Protein AF-E2ZN15-F1 (afdb_monomer_lite)

Radius of gyration: 16.69 Å; chains: 1; bounding box: 42×35×43 Å

Sequence (158 aa):
MMLSPAHIATVAHGLSYLLNQSEMCQLSAADELRDALGACRYPHDFLYDDRRIYPVLYRHNEAAYEGRYKVEPDETDEVPAMPDNVPHLLHRLDYNKHYFLDADFFKFLKLLDCYIYQCEEQATADTNLQKALVKTSNHLYAFAAQQNAAYNAAPWCI

pLDDT: mean 91.87, std 6.7, range [66.5, 98.38]

Secondary structure (DSSP, 8-state):
-PPPHHHHHHHHHHHHHHHTT-SSTT----HHHHHHTGGGB-TTSSPBPHHHHHHHHHHHHHHHHHHHHTPPP-TTPPPPPPPS-------PPPEESEE---HHHHHHHHHHHHHHHHT-STTTTTSHHHHHHHHHHHHHHHHHHHH-HHHHHSPP--

Foldseek 3Di:
DFDDLLLLLLLLLVLLCQDQPPPDPQGHADVLQCVLQVVQADPPDSGGDSQSSSQVLNVLLVQLVCQVVVPDDDPPDDDPGRDPDHDNLDHDFDDDPAGDCDPSLVVNLVSLVVSLVSNCHPRRVPDSNSVSSVVSSVSSVVSVLVRDPVSVPDDDPD

Organism: NCBI:txid748224

Structure (mmCIF, N/CA/C/O backbone):
data_AF-E2ZN15-F1
#
_entry.id   AF-E2ZN15-F1
#
loop_
_atom_site.group_PDB
_atom_site.id
_atom_site.type_symbol
_atom_site.label_atom_id
_atom_site.label_alt_id
_atom_site.label_comp_id
_atom_site.label_asym_id
_atom_site.label_entity_id
_atom_site.label_seq_id
_atom_site.pdbx_PDB_ins_code
_atom_site.Cartn_x
_atom_site.Cartn_y
_atom_site.Cartn_z
_atom_site.occupancy
_atom_site.B_iso_or_equiv
_atom_site.auth_seq_id
_atom_site.auth_comp_id
_atom_site.auth_asym_id
_atom_site.auth_atom_id
_atom_site.pdbx_PDB_model_num
ATOM 1 N N . MET A 1 1 ? -17.061 6.942 0.972 1.00 75.88 1 MET A N 1
ATOM 2 C CA . MET A 1 1 ? -17.610 5.580 1.139 1.00 75.88 1 MET A CA 1
ATOM 3 C C . MET A 1 1 ? -16.484 4.726 1.681 1.00 75.88 1 MET A C 1
ATOM 5 O O . MET A 1 1 ? -15.368 4.901 1.210 1.00 75.88 1 MET A O 1
ATOM 9 N N . MET A 1 2 ? -16.750 3.873 2.664 1.00 88.75 2 MET A N 1
ATOM 10 C CA . MET A 1 2 ? -15.741 2.953 3.189 1.00 88.75 2 MET A CA 1
ATOM 11 C C . MET A 1 2 ? -15.323 1.948 2.108 1.00 88.75 2 MET A C 1
ATOM 13 O O . MET A 1 2 ? -16.155 1.519 1.301 1.00 88.75 2 MET A O 1
ATOM 17 N N . LEU A 1 3 ? -14.038 1.598 2.050 1.00 93.56 3 LEU A N 1
ATOM 18 C CA . LEU A 1 3 ? -13.582 0.531 1.164 1.00 93.56 3 LEU A CA 1
ATOM 19 C C . LEU A 1 3 ? -14.128 -0.812 1.645 1.00 93.56 3 LEU A C 1
ATOM 21 O O . LEU A 1 3 ? -14.271 -1.05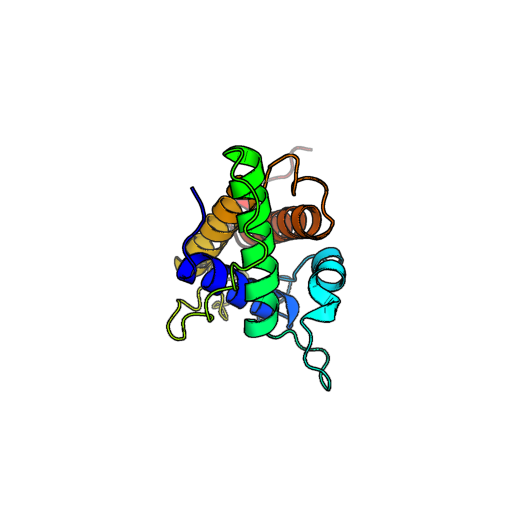4 2.839 1.00 93.56 3 LEU A O 1
ATOM 25 N N . SER A 1 4 ? -14.432 -1.702 0.701 1.00 95.88 4 SER A N 1
ATOM 26 C CA . SER A 1 4 ? -14.916 -3.033 1.057 1.00 95.88 4 SER A CA 1
ATOM 27 C C . SER A 1 4 ? -13.836 -3.818 1.821 1.00 95.88 4 SER A C 1
ATOM 29 O O . SER A 1 4 ? -12.645 -3.668 1.516 1.00 95.88 4 SER A O 1
ATOM 31 N N . PRO A 1 5 ? -14.223 -4.726 2.736 1.00 96.50 5 PRO A N 1
ATOM 32 C CA . PRO A 1 5 ? -13.284 -5.618 3.418 1.00 96.50 5 PRO A CA 1
ATOM 33 C C . PRO A 1 5 ? -12.342 -6.355 2.457 1.00 96.50 5 PRO A C 1
ATOM 35 O O . PRO A 1 5 ? -11.147 -6.463 2.710 1.00 96.50 5 PRO A O 1
ATOM 38 N N . ALA A 1 6 ? -12.851 -6.788 1.298 1.00 97.06 6 ALA A N 1
ATOM 39 C CA . ALA A 1 6 ? -12.052 -7.464 0.276 1.00 97.06 6 ALA A CA 1
ATOM 40 C C . ALA A 1 6 ? -10.966 -6.559 -0.334 1.00 97.06 6 ALA A C 1
ATOM 42 O O . ALA A 1 6 ? -9.840 -7.005 -0.558 1.00 97.06 6 ALA A O 1
ATOM 43 N N . HIS A 1 7 ? -11.271 -5.282 -0.582 1.00 97.69 7 HIS A N 1
ATOM 44 C CA . HIS A 1 7 ? -10.282 -4.318 -1.063 1.00 97.69 7 HIS A CA 1
ATOM 45 C C . HIS A 1 7 ? -9.206 -4.042 -0.010 1.00 97.69 7 HIS A C 1
ATOM 47 O O . HIS A 1 7 ? -8.023 -4.059 -0.338 1.00 97.69 7 HIS A O 1
ATOM 53 N N . ILE A 1 8 ? -9.595 -3.848 1.251 1.00 98.12 8 ILE A N 1
ATOM 54 C CA . ILE A 1 8 ? -8.652 -3.604 2.353 1.00 98.12 8 ILE A CA 1
ATOM 55 C C . ILE A 1 8 ? -7.750 -4.827 2.570 1.00 98.12 8 ILE A C 1
ATOM 57 O O . ILE A 1 8 ? -6.538 -4.683 2.704 1.00 98.12 8 ILE A O 1
ATOM 61 N N . ALA A 1 9 ? -8.311 -6.036 2.513 1.00 98.19 9 ALA A N 1
ATOM 62 C CA . ALA A 1 9 ? -7.554 -7.284 2.582 1.00 98.19 9 ALA A CA 1
ATOM 63 C C . ALA A 1 9 ? -6.568 -7.437 1.412 1.00 98.19 9 ALA A C 1
ATOM 65 O O . ALA A 1 9 ? -5.414 -7.805 1.617 1.00 98.19 9 ALA A O 1
ATOM 66 N N . THR A 1 10 ? -6.976 -7.068 0.195 1.00 98.25 10 THR A N 1
ATOM 67 C CA . THR A 1 10 ?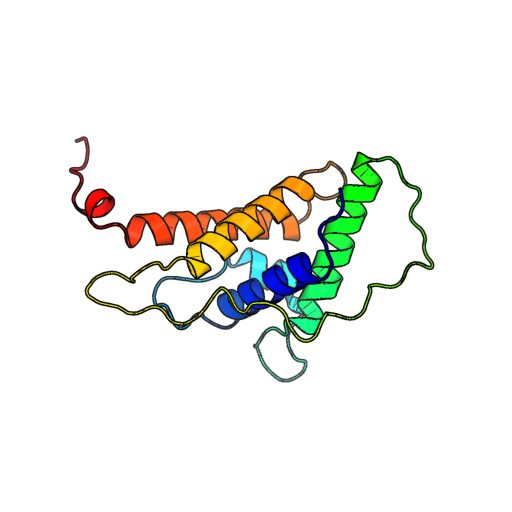 -6.086 -7.055 -0.980 1.00 98.25 10 THR A CA 1
ATOM 68 C C . THR A 1 10 ? -4.917 -6.076 -0.793 1.00 98.25 10 THR A C 1
ATOM 70 O O . THR A 1 10 ? -3.778 -6.402 -1.135 1.00 98.25 10 THR A O 1
ATOM 73 N N . VAL A 1 11 ? -5.164 -4.893 -0.211 1.00 98.19 11 VAL A N 1
ATOM 74 C CA . VAL A 1 11 ? -4.092 -3.951 0.160 1.00 98.19 11 VAL A CA 1
ATOM 75 C C . VAL A 1 11 ? -3.172 -4.580 1.208 1.00 98.19 11 VAL A C 1
ATOM 77 O O . VAL A 1 11 ? -1.958 -4.574 1.019 1.00 98.19 11 VAL A O 1
ATOM 80 N N . ALA A 1 12 ? -3.729 -5.177 2.266 1.00 97.94 12 ALA A N 1
ATOM 81 C CA . ALA A 1 12 ? -2.963 -5.814 3.338 1.00 97.94 12 ALA A CA 1
ATOM 82 C C . ALA A 1 12 ? -2.005 -6.898 2.816 1.00 97.94 12 ALA A C 1
ATOM 84 O O . ALA A 1 12 ? -0.826 -6.889 3.175 1.00 97.94 12 ALA A O 1
ATOM 85 N N . HIS A 1 13 ? -2.469 -7.770 1.913 1.00 96.44 13 HIS A N 1
ATOM 86 C CA . HIS A 1 13 ? -1.621 -8.775 1.265 1.00 96.44 13 HIS A CA 1
ATOM 87 C C . HIS A 1 13 ? -0.467 -8.152 0.481 1.00 96.44 13 HIS A C 1
ATOM 89 O O . HIS A 1 13 ? 0.682 -8.559 0.650 1.00 96.44 13 HIS A O 1
ATOM 95 N N . GLY A 1 14 ? -0.736 -7.154 -0.365 1.00 95.94 14 GLY A N 1
ATOM 96 C CA . GLY A 1 14 ? 0.334 -6.537 -1.147 1.00 95.94 14 GLY A CA 1
ATOM 97 C C . GLY A 1 14 ? 1.335 -5.766 -0.282 1.00 95.94 14 GLY A C 1
ATOM 98 O O . GLY A 1 14 ? 2.534 -5.822 -0.547 1.00 95.94 14 GLY A O 1
ATOM 99 N N . LEU A 1 15 ? 0.893 -5.117 0.802 1.00 96.50 15 LEU A N 1
ATOM 100 C CA . LEU A 1 15 ? 1.812 -4.505 1.768 1.00 96.50 15 LEU A CA 1
ATOM 101 C C . LEU A 1 15 ? 2.665 -5.557 2.486 1.00 96.50 15 LEU A C 1
ATOM 103 O O . LEU A 1 15 ? 3.871 -5.357 2.612 1.00 96.50 15 LEU A O 1
ATOM 107 N N . SER A 1 16 ? 2.071 -6.680 2.904 1.00 95.06 16 SER A N 1
ATOM 108 C CA . SER A 1 16 ? 2.806 -7.815 3.479 1.00 95.06 16 SER A CA 1
ATOM 109 C C . SER A 1 16 ? 3.885 -8.319 2.517 1.00 95.06 16 SER A C 1
ATOM 111 O O . SER A 1 16 ? 5.049 -8.434 2.899 1.00 95.06 16 SER A O 1
ATOM 113 N N . TYR A 1 17 ? 3.541 -8.504 1.239 1.00 93.94 17 TYR A N 1
ATOM 114 C CA . TYR A 1 17 ? 4.486 -8.909 0.196 1.00 93.94 17 TYR A CA 1
ATOM 115 C C . TYR A 1 17 ? 5.655 -7.917 0.031 1.00 93.94 17 TYR A C 1
ATOM 117 O O . TYR A 1 17 ? 6.810 -8.326 -0.070 1.00 93.94 17 TYR A O 1
ATOM 125 N N . LEU A 1 18 ? 5.392 -6.605 0.054 1.00 93.88 18 LEU A N 1
ATOM 126 C CA . LEU A 1 18 ? 6.440 -5.577 -0.037 1.00 93.88 18 LEU A CA 1
ATOM 127 C C . LEU A 1 18 ? 7.330 -5.509 1.214 1.00 93.88 18 LEU A C 1
ATOM 129 O O . LEU A 1 18 ? 8.534 -5.253 1.109 1.00 93.88 18 LEU A O 1
ATOM 133 N N . LEU A 1 19 ? 6.740 -5.694 2.397 1.00 92.88 19 LEU A N 1
ATOM 134 C CA . LEU A 1 19 ? 7.435 -5.644 3.684 1.00 92.88 19 LEU A CA 1
ATOM 135 C C . LEU A 1 19 ? 8.320 -6.874 3.908 1.00 92.88 19 LEU A C 1
ATOM 137 O O . LEU A 1 19 ? 9.434 -6.731 4.417 1.00 92.88 19 LEU A O 1
ATOM 141 N N . ASN A 1 20 ? 7.868 -8.042 3.452 1.00 91.12 20 ASN A N 1
ATOM 142 C CA . ASN A 1 20 ? 8.556 -9.332 3.558 1.00 91.12 20 ASN A CA 1
ATOM 143 C C . ASN A 1 20 ? 9.638 -9.552 2.498 1.00 91.12 20 ASN A C 1
ATOM 145 O O . ASN A 1 20 ? 10.011 -10.688 2.234 1.00 91.12 20 ASN A O 1
ATOM 149 N N . GLN A 1 21 ? 10.174 -8.456 1.953 1.00 73.38 21 GLN A N 1
ATOM 150 C CA . GLN A 1 21 ? 11.142 -8.430 0.858 1.00 73.38 21 GLN A CA 1
ATOM 151 C C . GLN A 1 21 ? 10.558 -9.046 -0.412 1.00 73.38 21 GLN A C 1
ATOM 153 O O . GLN A 1 21 ? 10.659 -10.246 -0.652 1.00 73.38 21 GLN A O 1
ATOM 158 N N . SER A 1 22 ? 9.964 -8.189 -1.246 1.00 66.81 22 SER A N 1
ATOM 159 C CA . SER A 1 22 ? 9.448 -8.619 -2.541 1.00 66.81 22 SER A CA 1
ATOM 160 C C . SER A 1 22 ? 10.528 -9.368 -3.332 1.00 66.81 22 SER A C 1
ATOM 162 O O . SER A 1 22 ? 11.699 -8.987 -3.313 1.00 66.81 22 SER A O 1
ATOM 164 N N . GLU A 1 23 ? 10.143 -10.402 -4.082 1.00 72.50 23 GLU A N 1
ATOM 165 C CA . GLU A 1 23 ? 11.081 -11.144 -4.943 1.00 72.50 23 GLU A CA 1
ATOM 166 C C . GLU A 1 23 ? 11.596 -10.299 -6.132 1.00 72.50 23 GLU A C 1
ATOM 168 O O . GLU A 1 23 ? 12.366 -10.770 -6.972 1.00 72.50 23 GLU A O 1
ATOM 173 N N . MET A 1 24 ? 11.167 -9.036 -6.215 1.00 75.69 24 MET A N 1
ATOM 174 C CA . MET A 1 24 ? 11.644 -8.042 -7.162 1.00 75.69 24 MET A CA 1
ATOM 175 C C . MET A 1 24 ? 12.773 -7.227 -6.525 1.00 75.69 24 MET A C 1
ATOM 177 O O . MET A 1 24 ? 12.551 -6.354 -5.682 1.00 75.69 24 MET A O 1
ATOM 181 N N . CYS A 1 25 ? 14.006 -7.479 -6.967 1.00 70.25 25 CYS A N 1
ATOM 182 C CA . CYS A 1 25 ? 15.157 -6.644 -6.650 1.00 70.25 25 CYS A CA 1
ATOM 183 C C . CYS A 1 25 ? 14.814 -5.173 -6.925 1.00 70.25 25 CYS A C 1
ATOM 185 O O . CYS A 1 25 ? 14.236 -4.859 -7.961 1.00 70.25 25 CYS A O 1
ATOM 187 N N . GLN A 1 26 ? 15.219 -4.273 -6.023 1.00 75.00 26 GLN A N 1
ATOM 188 C CA . GLN A 1 26 ? 14.955 -2.822 -6.083 1.00 75.00 26 GLN A CA 1
ATOM 189 C C . GLN A 1 26 ? 13.531 -2.387 -5.706 1.00 75.00 26 GLN A C 1
ATOM 191 O O . GLN A 1 26 ? 13.320 -1.187 -5.539 1.00 75.00 26 GLN A O 1
ATOM 196 N N . LEU A 1 27 ? 12.581 -3.309 -5.508 1.00 83.75 27 LEU A N 1
ATOM 197 C CA . LEU A 1 27 ? 11.269 -2.964 -4.970 1.00 83.75 27 LEU A CA 1
ATOM 198 C C . LEU A 1 27 ? 11.178 -3.315 -3.484 1.00 83.75 27 LEU A C 1
ATOM 200 O O . LEU A 1 27 ? 11.167 -4.481 -3.084 1.00 83.75 27 LEU A O 1
ATOM 204 N N . SER A 1 28 ? 11.070 -2.281 -2.657 1.00 77.00 28 SER A N 1
ATOM 205 C CA . SER A 1 28 ? 10.852 -2.416 -1.223 1.00 77.00 28 SER A CA 1
ATOM 206 C C . SER A 1 28 ? 9.840 -1.391 -0.723 1.00 77.00 28 SER A C 1
ATOM 208 O O . SER A 1 28 ? 9.743 -0.269 -1.229 1.00 77.00 28 SER A O 1
ATOM 210 N N . ALA A 1 29 ? 9.091 -1.778 0.310 1.00 84.38 29 ALA A N 1
ATOM 211 C CA . ALA A 1 29 ? 8.322 -0.821 1.093 1.00 84.38 29 ALA A CA 1
ATOM 212 C C . ALA A 1 29 ? 9.237 0.253 1.705 1.00 84.38 29 ALA A C 1
ATOM 214 O O . ALA A 1 29 ? 10.409 -0.013 2.008 1.00 84.38 29 ALA A O 1
ATOM 215 N N . ALA A 1 30 ? 8.677 1.444 1.930 1.00 89.31 30 ALA A N 1
ATOM 216 C CA . ALA A 1 30 ? 9.349 2.494 2.685 1.00 89.31 30 ALA A CA 1
ATOM 217 C C . ALA A 1 30 ? 9.661 2.023 4.117 1.00 89.31 30 ALA A C 1
ATOM 219 O O . ALA A 1 30 ? 8.880 1.276 4.709 1.00 89.31 30 ALA A O 1
ATOM 220 N N . ASP A 1 31 ? 10.785 2.463 4.685 1.00 90.06 31 ASP A N 1
ATOM 221 C CA . ASP A 1 31 ? 11.186 2.080 6.046 1.00 90.06 31 ASP A CA 1
ATOM 222 C C . ASP A 1 31 ? 10.155 2.514 7.089 1.00 90.06 31 ASP A C 1
ATOM 224 O O . ASP A 1 31 ? 9.827 1.754 7.993 1.00 90.06 31 ASP A O 1
ATOM 228 N N . GLU A 1 32 ? 9.525 3.667 6.886 1.00 95.06 32 GLU A N 1
ATOM 229 C CA . GLU A 1 32 ? 8.449 4.163 7.740 1.00 95.06 32 GLU A CA 1
ATOM 230 C C . GLU A 1 32 ? 7.243 3.218 7.785 1.00 95.06 32 GLU A C 1
ATOM 232 O O . GLU A 1 32 ? 6.523 3.186 8.783 1.00 95.06 32 GLU A O 1
ATOM 237 N N . LEU A 1 33 ? 7.019 2.414 6.736 1.00 95.19 33 LEU A N 1
ATOM 238 C CA . LEU A 1 33 ? 5.956 1.410 6.747 1.00 95.19 33 LEU A CA 1
ATOM 239 C C . LEU A 1 33 ? 6.308 0.243 7.674 1.00 95.19 33 LEU A C 1
ATOM 241 O O . LEU A 1 33 ? 5.419 -0.307 8.324 1.00 95.19 33 LEU A O 1
ATOM 245 N N . ARG A 1 34 ? 7.598 -0.104 7.783 1.00 92.38 34 ARG A N 1
ATOM 246 C CA . ARG A 1 34 ? 8.079 -1.133 8.717 1.00 92.38 34 ARG A CA 1
ATOM 247 C C . ARG A 1 34 ? 7.861 -0.716 10.166 1.00 92.38 34 ARG A C 1
ATOM 249 O O . ARG A 1 34 ? 7.529 -1.562 10.994 1.00 92.38 34 ARG A O 1
ATOM 256 N N . ASP A 1 35 ? 8.030 0.568 10.455 1.00 92.56 35 ASP A N 1
ATOM 257 C CA . ASP A 1 35 ? 7.791 1.116 11.787 1.00 92.56 35 ASP A CA 1
ATOM 258 C C . ASP A 1 35 ? 6.290 1.214 12.077 1.00 92.56 35 ASP A C 1
ATOM 260 O O . ASP A 1 35 ? 5.823 0.718 13.103 1.00 92.56 35 ASP A O 1
ATOM 264 N N . ALA A 1 36 ? 5.513 1.772 11.142 1.00 96.19 36 ALA A N 1
ATOM 265 C CA . ALA A 1 36 ? 4.069 1.951 11.299 1.00 96.19 36 ALA A CA 1
ATOM 266 C C . ALA A 1 36 ? 3.310 0.625 11.476 1.00 96.19 36 ALA A C 1
ATOM 268 O O . ALA A 1 36 ? 2.333 0.571 12.221 1.00 96.19 36 ALA A O 1
ATOM 269 N N . LEU A 1 37 ? 3.763 -0.448 10.821 1.00 96.44 37 LEU A N 1
ATOM 270 C CA . LEU A 1 37 ? 3.161 -1.781 10.912 1.00 96.44 37 LEU A CA 1
ATOM 271 C C . LEU A 1 37 ? 3.991 -2.754 11.760 1.00 96.44 37 LEU A C 1
ATOM 273 O O . LEU A 1 37 ? 3.759 -3.960 11.701 1.00 96.44 37 LEU A O 1
ATOM 277 N N . GLY A 1 38 ? 4.934 -2.273 12.576 1.00 93.88 38 GLY A N 1
ATOM 278 C CA . GLY A 1 38 ? 5.863 -3.128 13.328 1.00 93.88 38 GLY A CA 1
ATOM 279 C C . GLY A 1 38 ? 5.181 -4.151 14.246 1.00 93.88 38 GLY A C 1
ATOM 280 O O . GLY A 1 38 ? 5.666 -5.272 14.390 1.00 93.88 38 GLY A O 1
ATOM 281 N N . ALA A 1 39 ? 4.013 -3.811 14.803 1.00 94.12 39 ALA A N 1
ATOM 282 C CA . ALA A 1 39 ? 3.206 -4.718 15.626 1.00 94.12 39 ALA A CA 1
ATOM 283 C C . ALA A 1 39 ? 2.528 -5.851 14.825 1.00 94.12 39 ALA A C 1
ATOM 285 O O . ALA A 1 39 ? 2.073 -6.835 15.408 1.00 94.12 39 ALA A O 1
ATOM 286 N N . CYS A 1 40 ? 2.479 -5.741 13.495 1.00 96.19 40 CYS A N 1
ATOM 287 C CA . CYS A 1 40 ? 1.871 -6.732 12.606 1.00 96.19 40 CYS A CA 1
ATOM 288 C C . CYS A 1 40 ? 2.822 -7.881 12.241 1.00 96.19 40 CYS A C 1
ATOM 290 O O . CYS A 1 40 ? 2.467 -8.739 11.434 1.00 96.19 40 CYS A O 1
ATOM 292 N N . ARG A 1 41 ? 4.031 -7.915 12.812 1.00 93.81 41 ARG A N 1
ATOM 293 C CA . ARG A 1 41 ? 4.968 -9.026 12.621 1.00 93.81 41 ARG A CA 1
ATOM 294 C C . ARG A 1 41 ? 4.484 -10.295 13.316 1.00 93.81 41 ARG A C 1
ATOM 296 O O . ARG A 1 41 ? 3.749 -10.240 14.311 1.00 93.81 41 ARG A O 1
ATOM 303 N N . TYR A 1 42 ? 4.922 -11.444 12.814 1.00 87.19 42 TYR A N 1
ATOM 304 C CA . TYR A 1 42 ? 4.783 -12.702 13.533 1.00 87.19 42 TYR A CA 1
ATOM 305 C C . TYR A 1 42 ? 5.560 -12.634 14.862 1.00 87.19 42 TYR A C 1
ATOM 307 O O . TYR A 1 42 ? 6.638 -12.050 14.915 1.00 87.19 42 TYR A O 1
ATOM 315 N N . PRO A 1 43 ? 5.069 -13.240 15.960 1.00 80.75 43 PRO A N 1
ATOM 316 C CA . PRO A 1 43 ? 5.738 -13.159 17.266 1.00 80.75 43 PRO A CA 1
ATOM 317 C C . PRO A 1 43 ? 7.156 -13.751 17.303 1.00 80.75 43 PRO A C 1
ATOM 319 O O . PRO A 1 43 ? 7.929 -13.442 18.207 1.00 80.75 43 PRO A O 1
ATOM 322 N N . HIS A 1 44 ? 7.478 -14.635 16.354 1.00 78.75 44 HIS A N 1
ATOM 323 C CA . HIS A 1 44 ? 8.716 -15.419 16.333 1.00 78.75 44 HIS A CA 1
ATOM 324 C C . HIS A 1 44 ? 9.489 -15.317 15.010 1.00 78.75 44 HIS A C 1
ATOM 326 O O . HIS A 1 44 ? 10.479 -16.021 14.841 1.00 78.75 44 HIS A O 1
ATOM 332 N N . ASP A 1 45 ? 9.059 -14.449 14.091 1.00 77.69 45 ASP A N 1
ATOM 333 C CA . ASP A 1 45 ? 9.737 -14.198 12.819 1.00 77.69 45 ASP A CA 1
ATOM 334 C C . ASP A 1 45 ? 9.740 -12.686 12.529 1.00 77.69 45 ASP A C 1
ATOM 336 O O . ASP A 1 45 ? 8.899 -11.941 13.025 1.00 77.69 45 ASP A O 1
ATOM 340 N N . PHE A 1 46 ? 10.690 -12.211 11.730 1.00 81.50 46 PHE A N 1
ATOM 341 C CA . PHE A 1 46 ? 10.765 -10.816 11.291 1.00 81.50 46 PHE A CA 1
ATOM 342 C C . PHE A 1 46 ? 9.787 -10.499 10.144 1.00 81.50 46 PHE A C 1
ATOM 344 O O . PHE A 1 46 ? 9.751 -9.359 9.677 1.00 81.50 46 PHE A O 1
ATOM 351 N N . LEU A 1 47 ? 8.997 -11.488 9.711 1.00 91.38 47 LEU A N 1
ATOM 352 C CA . LEU A 1 47 ? 7.975 -11.363 8.676 1.00 91.38 47 LEU A CA 1
ATOM 353 C C . LEU A 1 47 ? 6.680 -10.728 9.203 1.00 91.38 47 LEU A C 1
ATOM 355 O O . LEU A 1 47 ? 6.293 -10.902 10.359 1.00 91.38 47 LEU A O 1
ATOM 359 N N . TYR A 1 48 ? 5.990 -10.018 8.322 1.00 94.31 48 TYR A N 1
ATOM 360 C CA . TYR A 1 48 ? 4.693 -9.388 8.517 1.00 94.31 48 TYR A CA 1
ATOM 361 C C . TYR A 1 48 ? 3.561 -10.334 8.119 1.00 94.31 48 TYR A C 1
ATOM 363 O O . TYR A 1 48 ? 3.656 -11.049 7.121 1.00 94.31 48 TYR A O 1
ATOM 371 N N . ASP A 1 49 ? 2.489 -10.312 8.905 1.00 94.81 49 ASP A N 1
ATOM 372 C CA . ASP A 1 49 ? 1.275 -11.098 8.697 1.00 94.81 49 ASP A CA 1
ATOM 373 C C . ASP A 1 49 ? 0.174 -10.189 8.133 1.00 94.81 49 ASP A C 1
ATOM 375 O O . ASP A 1 49 ? -0.230 -9.209 8.768 1.00 94.81 49 ASP A O 1
ATOM 379 N N . ASP A 1 50 ? -0.322 -10.501 6.937 1.00 95.31 50 ASP A N 1
ATOM 380 C CA . ASP A 1 50 ? -1.401 -9.742 6.298 1.00 95.31 50 ASP A CA 1
ATOM 381 C C . ASP A 1 50 ? -2.689 -9.755 7.128 1.00 95.31 50 ASP A C 1
ATOM 383 O O . ASP A 1 50 ? -3.362 -8.726 7.210 1.00 95.31 50 ASP A O 1
ATOM 387 N N . ARG A 1 51 ? -2.972 -10.846 7.849 1.00 95.44 51 ARG A N 1
ATOM 388 C CA . ARG A 1 51 ? -4.109 -10.946 8.774 1.00 95.44 51 ARG A CA 1
ATOM 389 C C . ARG A 1 51 ? -3.995 -10.003 9.966 1.00 95.44 51 ARG A C 1
ATOM 391 O O . ARG A 1 51 ? -5.010 -9.668 10.571 1.00 95.44 51 ARG A O 1
ATOM 398 N N . ARG A 1 52 ? -2.782 -9.554 10.306 1.00 96.25 52 ARG A N 1
ATOM 399 C CA . ARG A 1 52 ? -2.539 -8.535 11.343 1.00 96.25 52 ARG A CA 1
ATOM 400 C C . ARG A 1 52 ? -2.512 -7.121 10.775 1.00 96.25 52 ARG A C 1
ATOM 402 O O . ARG A 1 52 ? -2.932 -6.196 11.462 1.00 96.25 52 ARG A O 1
ATOM 409 N N . ILE A 1 53 ? -2.068 -6.953 9.529 1.00 97.75 53 ILE A N 1
ATOM 410 C CA . ILE A 1 53 ? -2.114 -5.664 8.820 1.00 97.75 53 ILE A CA 1
ATOM 411 C C . ILE A 1 53 ? -3.564 -5.268 8.518 1.00 97.75 53 ILE A C 1
ATOM 413 O O . ILE A 1 53 ? -3.946 -4.117 8.715 1.00 97.75 53 ILE A O 1
ATOM 417 N N . TYR A 1 54 ? -4.382 -6.216 8.063 1.00 98.25 54 TYR A N 1
ATOM 418 C CA . TYR A 1 54 ? -5.771 -5.993 7.677 1.00 98.25 54 TYR A CA 1
ATOM 419 C C . TYR A 1 54 ? -6.609 -5.221 8.716 1.00 98.25 54 TYR A C 1
ATOM 421 O O . TYR A 1 54 ? -7.176 -4.196 8.335 1.00 98.25 54 TYR A O 1
ATOM 429 N N . PRO A 1 55 ? -6.674 -5.606 10.009 1.00 97.62 55 PRO A N 1
ATOM 430 C CA . PRO A 1 55 ? -7.470 -4.865 10.984 1.00 97.62 55 PRO A CA 1
ATOM 431 C C . PRO A 1 55 ? -6.940 -3.454 11.251 1.00 97.62 55 PRO A C 1
ATOM 433 O O . PRO A 1 55 ? -7.733 -2.547 11.494 1.00 97.62 55 PRO A O 1
ATOM 436 N N . VAL A 1 56 ? -5.623 -3.240 11.153 1.00 97.81 56 VAL A N 1
ATOM 437 C CA . VAL A 1 56 ? -5.024 -1.902 11.270 1.00 97.81 56 VAL A CA 1
ATOM 438 C C . VAL A 1 56 ? -5.480 -1.013 10.114 1.00 97.81 56 VAL A C 1
ATOM 440 O O . VAL A 1 56 ? -5.891 0.124 10.337 1.00 97.81 56 VAL A O 1
ATOM 443 N N . LEU A 1 57 ? -5.461 -1.535 8.884 1.00 97.94 57 LEU A N 1
ATOM 444 C CA . LEU A 1 57 ? -5.951 -0.804 7.717 1.00 97.94 57 LEU A CA 1
ATOM 445 C C . LEU A 1 57 ? -7.469 -0.576 7.771 1.00 97.94 57 LEU A C 1
ATOM 447 O O . LEU A 1 57 ? -7.949 0.494 7.408 1.00 97.94 57 LEU A O 1
ATOM 451 N N . TYR A 1 58 ? -8.234 -1.557 8.249 1.00 97.44 58 TYR A N 1
ATOM 452 C CA . TYR A 1 58 ? -9.683 -1.425 8.377 1.00 97.44 58 TYR A CA 1
ATOM 453 C C . TYR A 1 58 ? -10.056 -0.265 9.300 1.00 97.44 58 TYR A C 1
ATOM 455 O O . TYR A 1 58 ? -10.756 0.647 8.867 1.00 97.44 58 TYR A O 1
ATOM 463 N N . ARG A 1 59 ? -9.501 -0.239 10.519 1.00 95.69 59 ARG A N 1
ATOM 464 C CA . ARG A 1 59 ? -9.729 0.846 11.489 1.00 95.69 59 ARG A CA 1
ATOM 465 C C . ARG A 1 59 ? -9.250 2.201 10.979 1.00 95.69 59 ARG A C 1
ATOM 467 O O . ARG A 1 59 ? -9.880 3.218 11.237 1.00 95.69 59 ARG A O 1
ATOM 474 N N . HIS A 1 60 ? -8.150 2.229 10.228 1.00 96.50 60 HIS A N 1
ATOM 475 C CA . HIS A 1 60 ? -7.664 3.463 9.611 1.00 96.50 60 HIS A CA 1
ATOM 476 C C . HIS A 1 60 ? -8.636 3.991 8.546 1.00 96.50 60 HIS A C 1
ATOM 478 O O . HIS A 1 60 ? -8.923 5.183 8.510 1.00 96.50 60 HIS A O 1
ATOM 484 N N . ASN A 1 61 ? -9.191 3.118 7.702 1.00 96.38 61 ASN A N 1
ATOM 485 C CA . ASN A 1 61 ? -10.196 3.518 6.716 1.00 96.38 61 ASN A CA 1
ATOM 486 C C . ASN A 1 61 ? -11.540 3.897 7.357 1.00 96.38 61 ASN A C 1
ATOM 488 O O . ASN A 1 61 ? -12.188 4.837 6.896 1.00 96.38 61 ASN A O 1
ATOM 492 N N . GLU A 1 62 ? -11.930 3.193 8.416 1.00 95.12 62 GLU A N 1
ATOM 493 C CA . GLU A 1 62 ? -13.111 3.475 9.233 1.00 95.12 62 GLU A CA 1
ATOM 494 C C . GLU A 1 62 ? -13.023 4.857 9.879 1.00 95.12 62 GLU A C 1
ATOM 496 O O . GLU A 1 62 ? -13.883 5.691 9.622 1.00 95.12 62 GLU A O 1
ATOM 501 N N . ALA A 1 63 ? -11.935 5.163 10.590 1.00 94.00 63 ALA A N 1
ATOM 502 C CA . ALA A 1 63 ? -11.737 6.470 11.218 1.00 94.00 63 ALA A CA 1
ATOM 503 C C . ALA A 1 63 ? -11.768 7.622 10.195 1.00 94.00 63 ALA A C 1
ATOM 505 O O . ALA A 1 63 ? -12.317 8.695 10.457 1.00 94.00 63 ALA A O 1
ATOM 506 N N . ALA A 1 64 ? -11.213 7.403 8.997 1.00 94.62 64 ALA A N 1
ATOM 507 C CA . ALA A 1 64 ? -11.311 8.370 7.908 1.00 94.62 64 ALA A CA 1
ATOM 508 C C . ALA A 1 64 ? -12.760 8.539 7.421 1.00 94.62 64 ALA A C 1
ATOM 510 O O . ALA A 1 64 ? -13.224 9.658 7.196 1.00 94.62 64 ALA A O 1
ATOM 511 N N . TYR A 1 65 ? -13.491 7.432 7.268 1.00 94.19 65 TYR A N 1
ATOM 512 C CA . TYR A 1 65 ? -14.897 7.436 6.876 1.00 94.19 65 TYR A CA 1
ATOM 513 C C . TYR A 1 65 ? -15.775 8.149 7.915 1.00 94.19 65 TYR A C 1
ATOM 515 O O . TYR A 1 65 ? -16.524 9.059 7.554 1.00 94.19 65 TYR A O 1
ATOM 523 N N . GLU A 1 66 ? -15.654 7.792 9.190 1.00 93.12 66 GLU A N 1
ATOM 524 C CA . GLU A 1 66 ? -16.375 8.413 10.301 1.00 93.12 66 GLU A CA 1
ATOM 525 C C . GLU A 1 66 ? -16.095 9.911 10.373 1.00 93.12 66 GLU A C 1
ATOM 527 O O . GLU A 1 66 ? -17.033 10.707 10.420 1.00 93.12 66 GLU A O 1
ATOM 532 N N . GLY A 1 67 ? -14.823 10.311 10.268 1.00 91.50 67 GLY A N 1
ATOM 533 C CA . GLY A 1 67 ? -14.428 11.718 10.229 1.00 91.50 67 GLY A CA 1
ATOM 534 C C . GLY A 1 67 ? -15.055 12.479 9.057 1.00 91.50 67 GLY A C 1
ATOM 535 O O . GLY A 1 67 ? -15.623 13.557 9.249 1.00 91.50 67 GLY A O 1
ATOM 536 N N . ARG A 1 68 ? -15.022 11.902 7.848 1.00 91.88 68 ARG A N 1
ATOM 537 C CA . ARG A 1 68 ? -15.583 12.514 6.631 1.00 91.88 68 ARG A CA 1
ATOM 538 C C . ARG A 1 68 ? -17.097 12.688 6.708 1.00 91.88 68 ARG A C 1
ATOM 540 O O . ARG A 1 68 ? -17.625 13.715 6.277 1.00 91.88 68 ARG A O 1
ATOM 547 N N . TYR A 1 69 ? -17.804 11.681 7.212 1.00 91.25 69 TYR A N 1
ATOM 548 C CA . TYR A 1 69 ? -19.270 11.655 7.229 1.00 91.25 69 TYR A CA 1
ATOM 549 C C . TYR A 1 69 ? -19.881 12.036 8.580 1.00 91.25 69 TYR A C 1
ATOM 551 O O . TYR A 1 69 ? -21.105 12.077 8.688 1.00 91.25 69 TYR A O 1
ATOM 559 N N . LYS A 1 70 ? -19.052 12.384 9.573 1.00 88.94 70 LYS A N 1
ATOM 560 C CA . LYS A 1 70 ? -19.456 12.737 10.944 1.00 88.94 70 LYS A CA 1
ATOM 561 C C . LYS A 1 70 ? -20.336 11.660 11.583 1.00 88.94 70 LYS A C 1
ATOM 563 O O . LYS A 1 70 ? -21.339 11.972 12.222 1.00 88.94 70 LYS A O 1
ATOM 568 N N . VAL A 1 71 ? -19.981 10.403 11.342 1.00 88.38 71 VAL A N 1
ATOM 569 C CA . VAL A 1 71 ? -20.621 9.248 11.978 1.00 88.38 71 VAL A CA 1
ATOM 570 C C . VAL A 1 71 ? -20.022 9.114 13.375 1.00 88.38 71 VAL A C 1
ATOM 572 O O . VAL A 1 71 ? -18.811 9.257 13.528 1.00 88.38 71 VAL A O 1
ATOM 575 N N . GLU A 1 72 ? -20.862 8.917 14.391 1.00 87.19 72 GLU A N 1
ATOM 576 C CA . GLU A 1 72 ? -20.362 8.648 15.741 1.00 87.19 72 GLU A CA 1
ATOM 577 C C . GLU A 1 72 ? -19.696 7.267 15.766 1.00 87.19 72 GLU A C 1
ATOM 579 O O . GLU A 1 72 ? -20.310 6.319 15.268 1.00 87.19 72 GLU A O 1
ATOM 584 N N . PRO A 1 73 ? -18.475 7.145 16.320 1.00 83.12 73 PRO A N 1
ATOM 585 C CA . PRO A 1 73 ? -17.809 5.858 16.431 1.00 83.12 73 PRO A CA 1
ATOM 586 C C . PRO A 1 73 ? -18.653 4.890 17.252 1.00 83.12 73 PRO A C 1
ATOM 588 O O . PRO A 1 73 ? -19.068 5.211 18.369 1.00 83.12 73 PRO A O 1
ATOM 591 N N . ASP A 1 74 ? -18.884 3.698 16.715 1.00 82.88 74 ASP A N 1
ATOM 592 C CA . ASP A 1 74 ? -19.496 2.614 17.470 1.00 82.88 74 ASP A CA 1
ATOM 593 C C . ASP A 1 74 ? -18.385 1.801 18.145 1.00 82.88 74 ASP A C 1
ATOM 595 O O . ASP A 1 74 ? -17.690 1.002 17.520 1.00 82.88 74 ASP A O 1
ATOM 599 N N . GLU A 1 75 ? -18.207 2.013 19.451 1.00 73.19 75 GLU A N 1
ATOM 600 C CA . GLU A 1 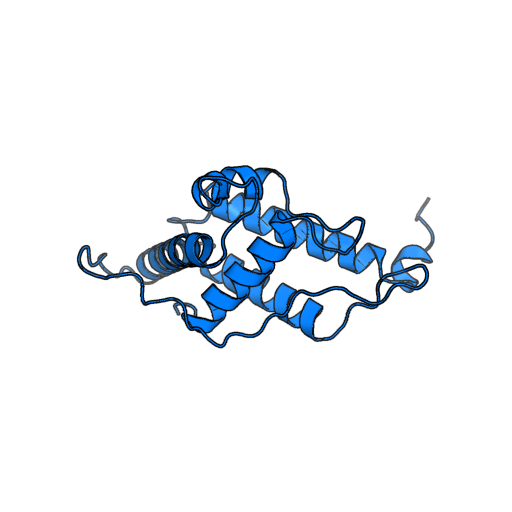75 ? -17.202 1.302 20.255 1.00 73.19 75 GLU A CA 1
ATOM 601 C C . GLU A 1 75 ? -17.439 -0.217 20.314 1.00 73.19 75 GLU A C 1
ATOM 603 O O . GLU A 1 75 ? -16.548 -0.963 20.728 1.00 73.19 75 GLU A O 1
ATOM 608 N N . THR A 1 76 ? -18.627 -0.682 19.916 1.00 79.38 76 THR A N 1
ATOM 609 C CA . THR A 1 76 ? -18.966 -2.104 19.829 1.00 79.38 76 THR A CA 1
ATOM 610 C C . THR A 1 76 ? -18.744 -2.695 18.441 1.00 79.38 76 THR A C 1
ATOM 612 O O . THR A 1 76 ? -18.822 -3.917 18.305 1.00 79.38 76 THR A O 1
ATOM 615 N N . ASP A 1 77 ? -18.430 -1.870 17.434 1.00 83.19 77 ASP A N 1
ATOM 616 C CA . ASP A 1 77 ? -18.208 -2.359 16.079 1.00 83.19 77 ASP A CA 1
ATOM 617 C C . ASP A 1 77 ? -16.895 -3.138 16.016 1.00 83.19 77 ASP A C 1
ATOM 619 O O . ASP A 1 77 ? -15.811 -2.641 16.352 1.00 83.19 77 ASP A O 1
ATOM 623 N N . GLU A 1 78 ? -16.993 -4.401 15.620 1.00 88.69 78 GLU A N 1
ATOM 624 C CA . GLU A 1 78 ? -15.859 -5.303 15.509 1.00 88.69 78 GLU A CA 1
ATOM 625 C C . GLU A 1 78 ? -15.296 -5.258 14.092 1.00 88.69 78 GLU A C 1
ATOM 627 O O . GLU A 1 78 ? -16.024 -5.201 13.103 1.00 88.69 78 GLU A O 1
ATOM 632 N N . VAL A 1 79 ? -13.970 -5.365 13.968 1.00 92.81 79 VAL A N 1
ATOM 633 C CA . VAL A 1 79 ? -13.361 -5.505 12.644 1.00 92.81 79 VAL A CA 1
ATOM 634 C C . VAL A 1 79 ? -13.860 -6.814 12.015 1.00 92.81 79 VAL A C 1
ATOM 636 O O . VAL A 1 79 ? -13.607 -7.883 12.583 1.00 92.81 79 VAL A O 1
ATOM 639 N N . PRO A 1 80 ? -14.508 -6.778 10.835 1.00 93.56 80 PRO A N 1
ATOM 640 C CA . PRO A 1 80 ? -15.015 -7.983 10.198 1.00 93.56 80 PRO A CA 1
ATOM 641 C C . PRO A 1 80 ? -13.851 -8.898 9.842 1.00 93.56 80 PRO A C 1
ATOM 643 O O . PRO A 1 80 ? -12.813 -8.417 9.393 1.00 93.56 80 PRO A O 1
ATOM 646 N N . ALA A 1 81 ? -14.025 -10.212 9.992 1.00 95.25 81 ALA A N 1
ATOM 647 C CA . ALA A 1 81 ? -12.988 -11.183 9.655 1.00 95.25 81 ALA A CA 1
AT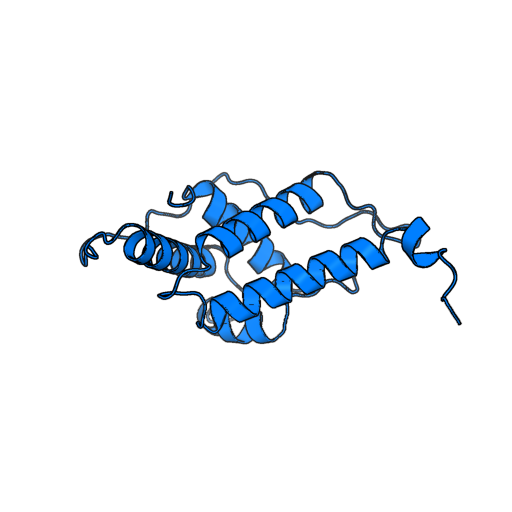OM 648 C C . ALA A 1 81 ? -12.442 -10.960 8.232 1.00 95.25 81 ALA A C 1
ATOM 650 O O . ALA A 1 81 ? -13.195 -10.676 7.296 1.00 95.25 81 ALA A O 1
ATOM 651 N N . MET A 1 82 ? -11.123 -11.092 8.075 1.00 96.44 82 MET A N 1
ATOM 652 C CA . MET A 1 82 ? -10.471 -10.937 6.778 1.00 96.44 82 MET A CA 1
ATOM 653 C C . MET A 1 82 ? -11.025 -11.981 5.793 1.00 96.44 82 MET A C 1
ATOM 655 O O . MET A 1 82 ? -11.005 -13.169 6.119 1.00 96.44 82 MET A O 1
ATOM 659 N N . PRO A 1 83 ? -11.516 -11.583 4.606 1.00 95.69 83 PRO A N 1
ATOM 660 C CA . PRO A 1 83 ? -12.010 -12.544 3.625 1.00 95.69 83 PRO A CA 1
ATOM 661 C C . PRO A 1 83 ? -10.897 -13.486 3.142 1.00 95.69 83 PRO A C 1
ATOM 663 O O . PRO A 1 83 ? -9.822 -13.021 2.774 1.00 95.69 83 PRO A O 1
ATOM 666 N N . ASP A 1 84 ? -11.173 -14.794 3.079 1.00 90.06 84 ASP A N 1
ATOM 667 C CA . ASP A 1 84 ? -10.165 -15.815 2.732 1.00 90.06 84 ASP A CA 1
ATOM 668 C C . ASP A 1 84 ? -9.722 -15.791 1.259 1.00 90.06 84 ASP A C 1
ATOM 670 O O . ASP A 1 84 ? -8.605 -16.186 0.936 1.00 90.06 84 ASP A O 1
ATOM 674 N N . ASN A 1 85 ? -10.602 -15.361 0.349 1.00 89.38 85 ASN A N 1
ATOM 675 C CA . ASN A 1 85 ? -10.380 -15.424 -1.098 1.00 89.38 85 ASN A CA 1
ATOM 676 C C . ASN A 1 85 ? -10.311 -14.019 -1.693 1.00 89.38 85 ASN A C 1
ATOM 678 O O . ASN A 1 85 ? -11.284 -13.527 -2.272 1.00 89.38 85 ASN A O 1
ATOM 682 N N . VAL A 1 86 ? -9.157 -13.373 -1.552 1.00 92.31 86 VAL A N 1
ATOM 683 C CA . VAL A 1 86 ? -8.886 -12.065 -2.156 1.00 92.31 86 VAL A CA 1
ATOM 684 C C . VAL A 1 86 ? -7.745 -12.151 -3.172 1.00 92.31 86 VAL A C 1
ATOM 686 O O . VAL A 1 86 ? -6.884 -13.022 -3.062 1.00 92.31 86 VAL A O 1
ATOM 689 N N . PRO A 1 87 ? -7.725 -11.291 -4.204 1.00 93.19 87 PRO A N 1
ATOM 690 C CA . PRO A 1 87 ? -6.675 -11.327 -5.216 1.00 93.19 87 PRO A CA 1
ATOM 691 C C . PRO A 1 87 ? -5.276 -11.062 -4.637 1.00 93.19 87 PRO A C 1
ATOM 693 O O . PRO A 1 87 ? -5.066 -10.086 -3.922 1.00 93.19 87 PRO A O 1
ATOM 696 N N . HIS A 1 88 ? -4.287 -11.874 -5.014 1.00 92.81 88 HIS A N 1
ATOM 697 C CA . HIS A 1 88 ? -2.873 -11.632 -4.702 1.00 92.81 88 HIS A CA 1
ATOM 698 C C . HIS A 1 88 ? -2.226 -10.857 -5.855 1.00 92.81 88 HIS A C 1
ATOM 700 O O . HIS A 1 88 ? -1.625 -11.436 -6.755 1.00 92.81 88 HIS A O 1
ATOM 706 N N . LEU A 1 89 ? -2.423 -9.537 -5.868 1.00 96.00 89 LEU A N 1
ATOM 707 C CA . LEU A 1 89 ? -2.071 -8.705 -7.025 1.00 96.00 89 LEU A CA 1
ATOM 708 C C . LEU A 1 89 ? -0.561 -8.484 -7.189 1.00 96.00 89 LEU A C 1
ATOM 710 O O . LEU A 1 89 ? -0.064 -8.429 -8.310 1.00 96.00 89 LEU A O 1
ATOM 714 N N . LEU A 1 90 ? 0.180 -8.370 -6.085 1.00 93.94 90 LEU A N 1
ATOM 715 C CA . LEU A 1 90 ? 1.638 -8.341 -6.144 1.00 93.94 90 LEU A CA 1
ATOM 716 C C . LEU A 1 90 ? 2.194 -9.757 -6.079 1.00 93.94 90 LEU A C 1
ATOM 718 O O . LEU A 1 90 ? 1.838 -10.543 -5.204 1.00 93.94 90 LEU A O 1
ATOM 722 N N . HIS A 1 91 ? 3.090 -10.050 -7.009 1.00 92.31 91 HIS A N 1
ATOM 723 C CA . HIS A 1 91 ? 3.747 -11.336 -7.159 1.00 92.31 91 HIS A CA 1
ATOM 724 C C . HIS A 1 91 ? 5.083 -11.137 -7.884 1.00 92.31 91 HIS A C 1
ATOM 726 O O . HIS A 1 91 ? 5.442 -10.020 -8.273 1.00 92.31 91 HIS A O 1
ATOM 732 N N . ARG A 1 92 ? 5.857 -12.212 -8.040 1.00 91.00 92 ARG A N 1
ATOM 733 C CA . ARG A 1 92 ? 7.118 -12.164 -8.776 1.00 91.00 92 ARG A CA 1
ATOM 734 C C . ARG A 1 92 ? 6.864 -11.869 -10.248 1.00 91.00 92 ARG A C 1
ATOM 736 O O . ARG A 1 92 ? 6.204 -12.646 -10.928 1.00 91.00 92 ARG A O 1
ATOM 743 N N . LEU A 1 93 ? 7.469 -10.792 -10.733 1.00 91.81 93 LEU A N 1
ATOM 744 C CA . LEU A 1 93 ? 7.426 -10.415 -12.139 1.00 91.81 93 LEU A CA 1
ATOM 745 C C . LEU A 1 93 ? 8.590 -11.030 -12.921 1.00 91.81 93 LEU A C 1
ATOM 747 O O . LEU A 1 93 ? 9.695 -11.212 -12.394 1.00 91.81 93 LEU A O 1
ATOM 751 N N . ASP A 1 94 ? 8.352 -11.288 -14.204 1.00 90.88 94 ASP A N 1
ATOM 752 C CA . ASP A 1 94 ? 9.397 -11.692 -15.139 1.00 90.88 94 ASP A CA 1
ATOM 753 C C . ASP A 1 94 ? 10.407 -10.557 -15.345 1.00 90.88 94 ASP A C 1
ATOM 755 O O . ASP A 1 94 ? 10.046 -9.380 -15.408 1.00 90.88 94 ASP A O 1
ATOM 759 N N . TYR A 1 95 ? 11.685 -10.913 -15.480 1.00 89.06 95 TYR A N 1
ATOM 760 C CA . TYR A 1 95 ? 12.783 -9.957 -15.604 1.00 89.06 95 TYR A CA 1
ATOM 761 C C . TYR A 1 95 ? 13.605 -10.202 -16.871 1.00 89.06 95 TYR A C 1
ATOM 763 O O . TYR A 1 95 ? 14.160 -11.283 -17.069 1.00 89.06 95 TYR A O 1
ATOM 771 N N . ASN A 1 96 ? 13.746 -9.169 -17.704 1.00 86.88 96 ASN A N 1
ATOM 772 C CA . ASN A 1 96 ? 14.696 -9.130 -18.814 1.00 86.88 96 ASN A CA 1
ATOM 773 C C . ASN A 1 96 ? 15.234 -7.704 -18.987 1.00 86.88 96 ASN A C 1
ATOM 775 O O . ASN A 1 96 ? 14.662 -6.901 -19.725 1.00 86.88 96 ASN A O 1
ATOM 779 N N . LYS A 1 97 ? 16.326 -7.385 -18.278 1.00 86.19 97 LYS A N 1
ATOM 780 C CA . LYS A 1 97 ? 16.904 -6.031 -18.096 1.00 86.19 97 LYS A CA 1
ATOM 781 C C . LYS A 1 97 ? 16.007 -5.065 -17.309 1.00 86.19 97 LYS A C 1
ATOM 783 O O . LYS A 1 97 ? 16.526 -4.302 -16.502 1.00 86.19 97 LYS A O 1
ATOM 788 N N . HIS A 1 98 ? 14.695 -5.169 -17.489 1.00 87.44 98 HIS A N 1
ATOM 789 C CA . HIS A 1 98 ? 13.646 -4.543 -16.693 1.00 87.44 98 HIS A CA 1
ATOM 790 C C . HIS A 1 98 ? 12.613 -5.603 -16.285 1.00 87.44 98 HIS A C 1
ATOM 792 O O . HIS A 1 98 ? 12.488 -6.637 -16.950 1.00 87.44 98 HIS A O 1
ATOM 798 N N . TYR A 1 99 ? 11.877 -5.352 -15.204 1.00 91.62 99 TYR A N 1
ATOM 799 C CA . TYR A 1 99 ? 10.708 -6.150 -14.843 1.00 91.62 99 TYR A CA 1
ATOM 800 C C . TYR A 1 99 ? 9.538 -5.847 -15.782 1.00 91.62 99 TYR A C 1
ATOM 802 O O . TYR A 1 99 ? 9.249 -4.687 -16.082 1.00 91.62 99 TYR A O 1
ATOM 810 N N . PHE A 1 100 ? 8.831 -6.888 -16.213 1.00 92.56 100 PHE A N 1
ATOM 811 C CA . PHE A 1 100 ? 7.591 -6.741 -16.967 1.00 92.56 100 PHE A CA 1
ATOM 812 C C . PHE A 1 100 ? 6.438 -6.464 -16.003 1.00 92.56 100 PHE A C 1
ATOM 814 O O . PHE A 1 100 ? 5.891 -7.382 -15.400 1.00 92.56 100 PHE A O 1
ATOM 821 N N . LEU A 1 101 ? 6.088 -5.186 -15.845 1.00 94.44 101 LEU A N 1
ATOM 822 C CA . LEU A 1 101 ? 4.943 -4.773 -15.031 1.00 94.44 101 LEU A CA 1
ATOM 823 C C . LEU A 1 101 ? 3.647 -5.208 -15.712 1.00 94.44 101 LEU A C 1
ATOM 825 O O . LEU A 1 101 ? 3.322 -4.740 -16.807 1.00 94.44 101 LEU A O 1
ATOM 829 N N . ASP A 1 102 ? 2.918 -6.105 -15.065 1.00 95.06 102 ASP A N 1
ATOM 830 C CA . ASP A 1 102 ? 1.702 -6.686 -15.603 1.00 95.06 102 ASP A CA 1
ATOM 831 C C . ASP A 1 102 ? 0.439 -5.949 -15.122 1.00 95.06 102 ASP A C 1
ATOM 833 O O . ASP A 1 102 ? 0.484 -4.944 -14.405 1.00 95.06 102 ASP A O 1
ATOM 837 N N . ALA A 1 103 ? -0.727 -6.432 -15.555 1.00 97.19 103 ALA A N 1
ATOM 838 C CA . ALA A 1 103 ? -1.998 -5.816 -15.196 1.00 97.19 103 ALA A CA 1
ATOM 839 C C . ALA A 1 103 ? -2.262 -5.847 -13.682 1.00 97.19 103 ALA A C 1
ATOM 841 O O . ALA A 1 103 ? -2.895 -4.923 -13.169 1.00 97.19 103 ALA A O 1
ATOM 842 N N . ASP A 1 104 ? -1.798 -6.875 -12.974 1.00 97.44 104 ASP A N 1
ATOM 843 C CA . ASP A 1 104 ? -2.053 -7.032 -11.546 1.00 97.44 104 ASP A CA 1
ATOM 844 C C . ASP A 1 104 ? -1.195 -6.079 -10.710 1.00 97.44 104 ASP A C 1
ATOM 846 O O . ASP A 1 104 ? -1.734 -5.439 -9.802 1.00 97.44 104 ASP A O 1
ATOM 850 N N . PHE A 1 105 ? 0.061 -5.830 -11.102 1.00 96.38 105 PHE A N 1
ATOM 851 C CA . PHE A 1 105 ? 0.871 -4.757 -10.520 1.00 96.38 105 PHE A CA 1
ATOM 852 C C . PHE A 1 105 ? 0.147 -3.401 -10.593 1.00 96.38 105 PHE A C 1
ATOM 854 O O . PHE A 1 105 ? 0.006 -2.696 -9.589 1.00 96.38 105 PHE A O 1
ATOM 861 N N . PHE A 1 106 ? -0.389 -3.043 -11.766 1.00 97.69 106 PHE A N 1
ATOM 862 C CA . PHE A 1 106 ? -1.112 -1.777 -11.930 1.00 97.69 106 PHE A CA 1
ATOM 863 C C . PHE A 1 106 ? -2.457 -1.748 -11.194 1.00 97.69 106 PHE A C 1
ATOM 865 O O . PHE A 1 106 ? -2.870 -0.682 -10.731 1.00 97.69 106 PHE A O 1
ATOM 872 N N . LYS A 1 107 ? -3.157 -2.884 -11.067 1.00 98.31 107 LYS A N 1
ATOM 873 C CA . LYS A 1 107 ? -4.366 -2.974 -10.232 1.00 98.31 107 LYS A CA 1
ATOM 874 C C . LYS A 1 107 ? -4.030 -2.720 -8.766 1.00 98.31 107 LYS A C 1
ATOM 876 O O . LYS A 1 107 ? -4.766 -1.979 -8.121 1.00 98.31 107 LYS A O 1
ATOM 881 N N . PHE A 1 108 ? -2.928 -3.282 -8.262 1.00 98.00 108 PHE A N 1
ATOM 882 C CA . PHE A 1 108 ? -2.494 -3.039 -6.890 1.00 98.00 108 PHE A CA 1
ATOM 883 C C . PHE A 1 108 ? -2.176 -1.564 -6.659 1.00 98.00 108 PHE A C 1
ATOM 885 O O . PHE A 1 108 ? -2.684 -0.982 -5.706 1.00 98.00 108 PHE A O 1
ATOM 892 N N . LEU A 1 109 ? -1.402 -0.943 -7.556 1.00 97.31 109 LEU A N 1
ATOM 893 C CA . LEU A 1 109 ? -1.040 0.471 -7.438 1.00 97.31 109 LEU A CA 1
ATOM 894 C C . LEU A 1 109 ? -2.284 1.372 -7.374 1.00 97.31 109 LEU A C 1
ATOM 896 O O . LEU A 1 109 ? -2.425 2.169 -6.452 1.00 97.31 109 LEU A O 1
ATOM 900 N N . LYS A 1 110 ? -3.251 1.165 -8.279 1.00 98.00 110 LYS A N 1
ATOM 901 C CA . LYS A 1 110 ? -4.529 1.901 -8.274 1.00 98.00 110 LYS A CA 1
ATOM 902 C C . LYS A 1 110 ? -5.351 1.659 -7.011 1.00 98.00 110 LYS A C 1
ATOM 904 O O . LYS A 1 110 ? -6.022 2.570 -6.529 1.00 98.00 110 LYS A O 1
ATOM 909 N N . LEU A 1 111 ? -5.347 0.428 -6.503 1.00 98.38 111 LEU A N 1
ATOM 910 C CA . LEU A 1 111 ? -6.067 0.087 -5.284 1.00 98.38 111 LEU A CA 1
ATOM 911 C C . LEU A 1 111 ? -5.443 0.772 -4.063 1.00 98.38 111 LEU A C 1
ATOM 913 O O . LEU A 1 111 ? -6.175 1.313 -3.235 1.00 98.38 111 LEU A O 1
ATOM 917 N N . LEU A 1 112 ? -4.112 0.791 -3.981 1.00 98.12 112 LEU A N 1
ATOM 918 C CA . LEU A 1 112 ? -3.380 1.497 -2.937 1.00 98.12 112 LEU A CA 1
ATOM 919 C C . LEU A 1 112 ? -3.649 3.006 -2.995 1.00 98.12 112 LEU A C 1
ATOM 921 O O . LEU A 1 112 ? -3.933 3.603 -1.960 1.00 98.12 112 LEU A O 1
ATOM 925 N N . ASP A 1 113 ? -3.651 3.612 -4.184 1.00 97.94 113 ASP A N 1
ATOM 926 C CA . ASP A 1 113 ? -3.981 5.034 -4.340 1.00 97.94 113 ASP A CA 1
ATOM 927 C C . ASP A 1 113 ? -5.419 5.341 -3.916 1.00 97.94 113 ASP A C 1
ATOM 929 O O . ASP A 1 113 ? -5.668 6.324 -3.219 1.00 97.94 113 ASP A O 1
ATOM 933 N N . CYS A 1 114 ? -6.371 4.476 -4.280 1.00 97.62 114 CYS A N 1
ATOM 934 C CA . CYS A 1 114 ? -7.754 4.597 -3.829 1.00 97.62 114 CYS A CA 1
ATOM 935 C C . CYS A 1 114 ? -7.843 4.545 -2.298 1.00 97.62 114 CYS A C 1
ATOM 937 O O . CYS A 1 114 ? -8.521 5.374 -1.693 1.00 97.62 114 CYS A O 1
ATOM 939 N N . TYR A 1 115 ? -7.128 3.610 -1.666 1.00 98.00 115 TYR A N 1
ATOM 940 C CA . TYR A 1 115 ? -7.061 3.503 -0.211 1.00 98.00 115 TYR A CA 1
ATOM 941 C C . TYR A 1 115 ? -6.478 4.761 0.435 1.00 98.00 115 TYR A C 1
ATOM 943 O O . TYR A 1 115 ? -7.087 5.316 1.349 1.00 98.00 115 TYR A O 1
ATOM 951 N N . ILE A 1 116 ? -5.335 5.242 -0.060 1.00 97.44 116 ILE A N 1
ATOM 952 C CA . ILE A 1 116 ? -4.677 6.454 0.439 1.00 97.44 116 ILE A CA 1
ATOM 953 C C . ILE A 1 116 ? -5.623 7.651 0.334 1.00 97.44 116 ILE A C 1
ATOM 955 O O . ILE A 1 116 ? -5.804 8.355 1.324 1.00 97.44 116 ILE A O 1
ATOM 959 N N . TYR A 1 117 ? -6.273 7.831 -0.816 1.00 95.75 117 TYR A N 1
ATOM 960 C CA . TYR A 1 117 ? -7.224 8.916 -1.053 1.00 95.75 117 TYR A CA 1
ATOM 961 C C . TYR A 1 117 ? -8.451 8.849 -0.130 1.00 95.75 117 TYR A C 1
ATOM 963 O O . TYR A 1 117 ? -8.898 9.864 0.406 1.00 95.75 117 TYR A O 1
ATOM 971 N N . GLN A 1 118 ? -9.015 7.657 0.102 1.00 94.00 118 GLN A N 1
ATOM 972 C CA . GLN A 1 118 ? -10.120 7.523 1.058 1.00 94.00 118 GLN A CA 1
ATOM 973 C C . GLN A 1 118 ? -9.691 7.883 2.486 1.00 94.00 118 GLN A C 1
ATOM 975 O O . GLN A 1 118 ? -10.516 8.400 3.232 1.00 94.00 118 GLN A O 1
ATOM 980 N N . CYS A 1 119 ? -8.425 7.646 2.832 1.00 95.69 119 CYS A N 1
ATOM 981 C CA . CYS A 1 119 ? -7.858 7.894 4.155 1.00 95.69 119 CYS A CA 1
ATOM 982 C C . CYS A 1 119 ? -7.213 9.286 4.322 1.00 95.69 119 CYS A C 1
ATOM 984 O O . CYS A 1 119 ? -6.675 9.586 5.389 1.00 95.69 119 CYS A O 1
ATOM 986 N N . GLU A 1 120 ? -7.240 10.144 3.300 1.00 92.31 120 GLU A N 1
ATOM 987 C CA . GLU A 1 120 ? -6.722 11.518 3.349 1.00 92.31 120 GLU A CA 1
ATOM 988 C C . GLU A 1 120 ? -7.741 12.464 4.012 1.00 92.31 120 GLU A C 1
ATOM 990 O O . GLU A 1 120 ? -8.301 13.363 3.394 1.00 92.31 120 GLU A O 1
ATOM 995 N N . GLU A 1 121 ? -8.022 12.219 5.290 1.00 89.94 121 GLU A N 1
ATOM 996 C CA . GLU A 1 121 ? -8.978 12.974 6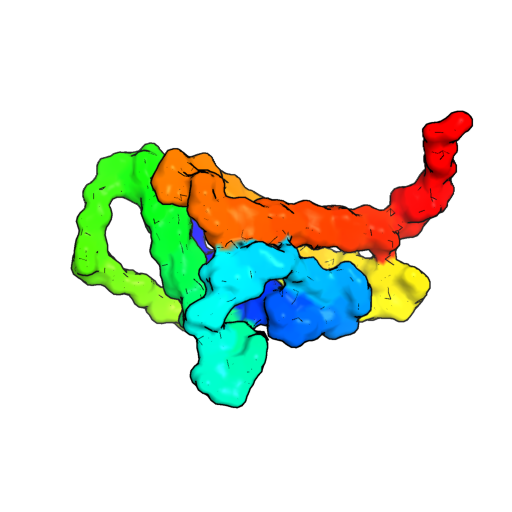.107 1.00 89.94 121 GLU A CA 1
ATOM 997 C C . GLU A 1 121 ? -8.314 13.504 7.369 1.00 89.94 121 GLU A C 1
ATOM 999 O O . GLU A 1 121 ? -7.333 12.931 7.826 1.00 89.94 121 GLU A O 1
ATOM 1004 N N . GLN A 1 122 ? -8.843 14.565 7.985 1.00 84.06 122 GLN A N 1
ATOM 1005 C CA . GLN A 1 122 ? -8.201 15.189 9.155 1.00 84.06 122 GLN A CA 1
ATOM 1006 C C . GLN A 1 122 ? -7.886 14.186 10.285 1.00 84.06 122 GLN A C 1
ATOM 1008 O O . GLN A 1 122 ? -6.859 14.314 10.948 1.00 84.06 122 GLN A O 1
ATOM 1013 N N . ALA A 1 123 ? -8.737 13.174 10.479 1.00 85.94 123 ALA A N 1
ATOM 1014 C CA . ALA A 1 123 ? -8.552 12.135 11.492 1.00 85.94 123 ALA A CA 1
ATOM 1015 C C . ALA A 1 123 ? -7.326 11.233 11.240 1.00 85.94 123 ALA A C 1
ATOM 1017 O O . ALA A 1 123 ? -6.769 10.663 12.175 1.00 85.94 123 ALA A O 1
ATOM 1018 N N . THR A 1 124 ? -6.897 11.093 9.985 1.00 92.69 124 THR A N 1
ATOM 1019 C CA . THR A 1 124 ? -5.986 10.024 9.544 1.00 92.69 124 THR A CA 1
ATOM 1020 C C . THR A 1 124 ? -4.809 10.522 8.706 1.00 92.69 124 THR A C 1
ATOM 1022 O O . THR A 1 124 ? -3.763 9.869 8.686 1.00 92.69 124 THR A O 1
ATOM 1025 N N . ALA A 1 125 ? -4.928 11.690 8.071 1.00 89.50 125 ALA A N 1
ATOM 1026 C CA . ALA A 1 125 ? -3.969 12.284 7.141 1.00 89.50 125 ALA A CA 1
ATOM 1027 C C . ALA A 1 125 ? -2.573 12.448 7.754 1.00 89.50 125 ALA A C 1
ATOM 1029 O O . ALA A 1 125 ? -1.560 12.200 7.100 1.00 89.50 125 ALA A O 1
ATOM 1030 N N . ASP A 1 126 ? -2.522 12.819 9.034 1.00 92.75 126 ASP A N 1
ATOM 1031 C CA . ASP A 1 126 ? -1.273 13.101 9.736 1.00 92.75 126 ASP A CA 1
ATOM 1032 C C . ASP A 1 126 ? -0.655 11.903 10.460 1.00 92.75 126 ASP A C 1
ATOM 1034 O O . ASP A 1 126 ? 0.453 12.022 10.997 1.00 92.75 126 ASP A O 1
ATOM 1038 N N . THR A 1 127 ? -1.322 10.749 10.445 1.00 96.31 127 THR A N 1
ATOM 1039 C CA . THR A 1 127 ? -0.817 9.531 11.086 1.00 96.31 127 THR A CA 1
ATOM 1040 C C . THR A 1 127 ? 0.460 9.023 10.412 1.00 96.31 127 THR A C 1
ATOM 1042 O O . THR A 1 127 ? 0.667 9.170 9.202 1.00 96.31 127 THR A O 1
ATOM 1045 N N . ASN A 1 128 ? 1.312 8.353 11.194 1.00 96.81 128 ASN A N 1
ATOM 1046 C CA . ASN A 1 128 ? 2.524 7.713 10.671 1.00 96.81 128 ASN A CA 1
ATOM 1047 C C . ASN A 1 128 ? 2.194 6.671 9.595 1.00 96.81 128 ASN A C 1
ATOM 1049 O O . ASN A 1 128 ? 2.908 6.574 8.600 1.00 96.81 128 ASN A O 1
ATOM 1053 N N . LEU A 1 129 ? 1.087 5.940 9.766 1.00 97.25 129 LEU A N 1
ATOM 1054 C CA . LEU A 1 129 ? 0.621 4.956 8.796 1.00 97.25 129 LEU A CA 1
ATOM 1055 C C . LEU A 1 129 ? 0.281 5.607 7.453 1.00 97.25 129 LEU A C 1
ATOM 1057 O O . LEU A 1 129 ? 0.794 5.167 6.428 1.00 97.25 129 LEU A O 1
ATOM 1061 N N . GLN A 1 130 ? -0.510 6.684 7.440 1.00 97.38 130 GLN A N 1
ATOM 1062 C CA . GLN A 1 130 ? -0.865 7.367 6.194 1.00 97.38 130 GLN A CA 1
ATOM 1063 C C . GLN A 1 130 ? 0.374 7.891 5.458 1.00 97.38 130 GLN A C 1
ATOM 1065 O O . GLN A 1 130 ? 0.541 7.645 4.262 1.00 97.38 130 GLN A O 1
ATOM 1070 N N . LYS A 1 131 ? 1.280 8.566 6.174 1.00 97.19 131 LYS A N 1
ATOM 1071 C CA . LYS A 1 131 ? 2.532 9.092 5.606 1.00 97.19 131 LYS A CA 1
ATOM 1072 C C . LYS A 1 131 ? 3.406 7.973 5.030 1.00 97.19 131 LYS A C 1
ATOM 1074 O O . LYS A 1 131 ? 3.945 8.111 3.930 1.00 97.19 131 LYS A O 1
ATOM 1079 N N . ALA A 1 132 ? 3.496 6.841 5.728 1.00 97.44 132 ALA A N 1
ATOM 1080 C CA . ALA A 1 132 ? 4.227 5.666 5.268 1.00 97.44 132 ALA A CA 1
ATOM 1081 C C . ALA A 1 132 ? 3.606 5.018 4.017 1.00 97.44 132 ALA A C 1
ATOM 1083 O O . ALA A 1 132 ? 4.337 4.593 3.117 1.00 97.44 132 ALA A O 1
ATOM 1084 N N . LEU A 1 133 ? 2.273 4.968 3.927 1.00 97.69 133 LEU A N 1
ATOM 1085 C CA . LEU A 1 133 ? 1.559 4.458 2.754 1.00 97.69 133 LEU A CA 1
ATOM 1086 C C . LEU A 1 133 ? 1.789 5.346 1.527 1.00 97.69 133 LEU A C 1
ATOM 1088 O O . LEU A 1 133 ? 2.133 4.825 0.469 1.00 97.69 133 LEU A O 1
ATOM 1092 N N . VAL A 1 134 ? 1.698 6.673 1.678 1.00 97.19 134 VAL A N 1
ATOM 1093 C CA . VAL A 1 134 ? 2.014 7.636 0.605 1.00 97.19 134 VAL A CA 1
ATOM 1094 C C . VAL A 1 134 ? 3.446 7.447 0.110 1.00 97.19 134 VAL A C 1
ATOM 1096 O O . VAL A 1 134 ? 3.683 7.331 -1.093 1.00 97.19 134 VAL A O 1
ATOM 1099 N N . LYS A 1 135 ? 4.416 7.345 1.025 1.00 96.88 135 LYS A N 1
ATOM 1100 C CA . LYS A 1 135 ? 5.818 7.123 0.649 1.00 96.88 135 LYS A CA 1
ATOM 1101 C C . LYS A 1 135 ? 6.025 5.776 -0.052 1.00 96.88 135 LYS A C 1
ATOM 1103 O O . LYS A 1 135 ? 6.776 5.702 -1.022 1.00 96.88 135 LYS A O 1
ATOM 1108 N N . THR A 1 136 ? 5.324 4.733 0.386 1.00 95.88 136 THR A N 1
ATOM 1109 C CA . THR A 1 136 ? 5.348 3.416 -0.266 1.00 95.88 136 THR A CA 1
ATOM 1110 C C . THR A 1 136 ? 4.736 3.464 -1.669 1.00 95.88 136 THR A C 1
ATOM 1112 O O . THR A 1 136 ? 5.321 2.899 -2.591 1.00 95.88 136 THR A O 1
ATOM 1115 N N . SER A 1 137 ? 3.627 4.187 -1.871 1.00 96.75 137 SER A N 1
ATOM 1116 C CA . SER A 1 137 ? 3.071 4.425 -3.213 1.00 96.75 137 SER A CA 1
ATOM 1117 C C . SER A 1 137 ? 4.090 5.144 -4.107 1.00 96.75 137 SER A C 1
ATOM 1119 O O . SER A 1 137 ? 4.381 4.683 -5.209 1.00 96.75 137 SER A O 1
ATOM 1121 N N . ASN A 1 138 ? 4.765 6.181 -3.601 1.00 95.88 138 ASN A N 1
ATOM 1122 C CA . ASN A 1 138 ? 5.824 6.873 -4.347 1.00 95.88 138 ASN A CA 1
ATOM 1123 C C . ASN A 1 138 ? 6.986 5.946 -4.744 1.00 95.88 138 ASN A C 1
ATOM 1125 O O . ASN A 1 138 ? 7.510 6.065 -5.851 1.00 95.88 138 ASN A O 1
ATOM 1129 N N . HIS A 1 139 ? 7.382 5.004 -3.880 1.00 94.12 139 HIS A N 1
ATOM 1130 C CA . HIS A 1 139 ? 8.388 3.993 -4.224 1.00 94.12 139 HIS A CA 1
ATOM 1131 C C . HIS A 1 139 ? 7.906 3.066 -5.349 1.00 94.12 139 HIS A C 1
ATOM 1133 O O . HIS A 1 139 ? 8.678 2.769 -6.259 1.00 94.12 139 HIS A O 1
ATOM 1139 N N . LEU A 1 140 ? 6.635 2.649 -5.332 1.00 94.94 140 LEU A N 1
ATOM 1140 C CA . LEU A 1 140 ? 6.043 1.842 -6.405 1.00 94.94 140 LEU A CA 1
ATOM 1141 C C . LEU A 1 140 ? 5.988 2.608 -7.733 1.00 94.94 140 LEU A C 1
ATOM 1143 O O . LEU A 1 140 ? 6.322 2.043 -8.772 1.00 94.94 140 LEU A O 1
ATOM 1147 N N . TYR A 1 141 ? 5.632 3.895 -7.708 1.00 95.69 141 TYR A N 1
ATOM 1148 C CA . TYR A 1 141 ? 5.666 4.766 -8.886 1.00 95.69 141 TYR A CA 1
ATOM 1149 C C . TYR A 1 141 ? 7.085 4.944 -9.438 1.00 95.69 141 TYR A C 1
ATOM 1151 O O . TYR A 1 141 ? 7.297 4.832 -10.647 1.00 95.69 141 TYR A O 1
ATOM 1159 N N . ALA A 1 142 ? 8.067 5.177 -8.564 1.00 94.00 142 ALA A N 1
ATOM 1160 C CA . ALA A 1 142 ? 9.469 5.286 -8.955 1.00 94.00 142 ALA A CA 1
ATOM 1161 C C . ALA A 1 142 ? 9.985 3.975 -9.563 1.00 94.00 142 ALA A C 1
ATOM 1163 O O . ALA A 1 142 ? 10.619 3.998 -10.618 1.00 94.00 142 ALA A O 1
ATOM 1164 N N . PHE A 1 143 ? 9.657 2.834 -8.949 1.00 93.69 143 PHE A N 1
ATOM 1165 C CA . PHE A 1 143 ? 9.949 1.518 -9.508 1.00 93.69 143 PHE A CA 1
ATOM 1166 C C . PHE A 1 143 ? 9.304 1.364 -10.887 1.00 93.69 143 PHE A C 1
ATOM 1168 O O . PHE A 1 143 ? 9.991 1.012 -11.841 1.00 93.69 143 PHE A O 1
ATOM 1175 N N . ALA A 1 144 ? 8.025 1.717 -11.038 1.00 94.38 144 ALA A N 1
ATOM 1176 C CA . ALA A 1 144 ? 7.331 1.605 -12.314 1.00 94.38 144 ALA A CA 1
ATOM 1177 C C . ALA A 1 144 ? 7.993 2.434 -13.430 1.00 94.38 144 ALA A C 1
ATOM 1179 O O . ALA A 1 144 ? 8.147 1.956 -14.556 1.00 94.38 144 ALA A O 1
ATOM 1180 N N . ALA A 1 145 ? 8.445 3.649 -13.112 1.00 93.81 145 ALA A N 1
ATOM 1181 C CA . ALA A 1 145 ? 9.215 4.481 -14.032 1.00 93.81 145 ALA A CA 1
ATOM 1182 C C . ALA A 1 145 ? 10.577 3.852 -14.381 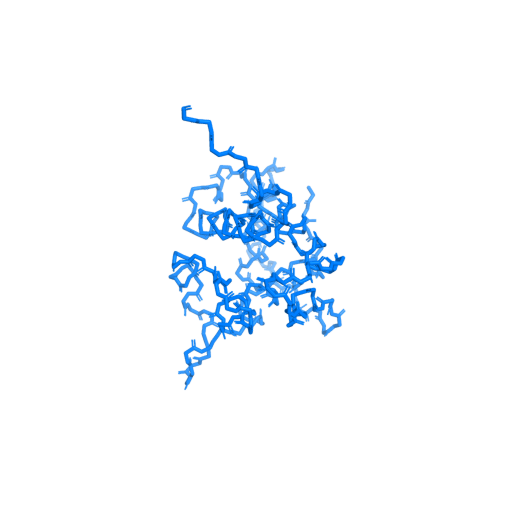1.00 93.81 145 ALA A C 1
ATOM 1184 O O . ALA A 1 145 ? 10.948 3.804 -15.552 1.00 93.81 145 ALA A O 1
ATOM 1185 N N . GLN A 1 146 ? 11.295 3.295 -13.399 1.00 91.88 146 GLN A N 1
ATOM 1186 C CA . GLN A 1 146 ? 12.580 2.611 -13.608 1.00 91.88 146 GLN A CA 1
ATOM 1187 C C . GLN A 1 146 ? 12.466 1.338 -14.454 1.00 91.88 146 GLN A C 1
ATOM 1189 O O . GLN A 1 146 ? 13.435 0.952 -15.108 1.00 91.88 146 GLN A O 1
ATOM 1194 N N . GLN A 1 147 ? 11.305 0.685 -14.486 1.00 92.44 147 GLN A N 1
ATOM 1195 C CA . GLN A 1 147 ? 11.080 -0.459 -15.374 1.00 92.44 147 GLN A CA 1
ATOM 1196 C C . GLN A 1 147 ? 10.607 -0.048 -16.776 1.00 92.44 147 GLN A C 1
ATOM 1198 O O . GLN A 1 147 ? 10.564 -0.871 -17.690 1.00 92.44 147 GLN A O 1
ATOM 1203 N N . ASN A 1 148 ? 10.285 1.230 -16.991 1.00 91.38 148 ASN A N 1
ATOM 1204 C CA . ASN A 1 148 ? 9.850 1.727 -18.286 1.00 91.38 148 ASN A CA 1
ATOM 1205 C C . ASN A 1 148 ? 11.057 2.021 -19.197 1.00 91.38 148 ASN A C 1
ATOM 1207 O O . ASN A 1 148 ? 11.876 2.902 -18.926 1.00 91.38 148 ASN A O 1
ATOM 1211 N N . ALA A 1 149 ? 11.159 1.303 -20.317 1.00 89.81 149 ALA A N 1
ATOM 1212 C CA . ALA A 1 149 ? 12.268 1.464 -21.258 1.00 89.81 149 ALA A CA 1
ATOM 1213 C C . ALA A 1 149 ? 12.331 2.866 -21.892 1.00 89.81 149 ALA A C 1
ATOM 1215 O O . ALA A 1 149 ? 13.421 3.398 -22.087 1.00 89.81 149 ALA A O 1
ATOM 1216 N N . ALA A 1 150 ? 11.181 3.483 -22.188 1.00 91.38 150 ALA A N 1
ATOM 1217 C CA . ALA A 1 150 ? 11.134 4.822 -22.771 1.00 91.38 150 ALA A CA 1
ATOM 1218 C C . ALA A 1 150 ? 11.576 5.897 -21.768 1.00 91.38 150 ALA A C 1
ATOM 1220 O O . ALA A 1 150 ? 12.291 6.817 -22.152 1.00 91.38 150 ALA A O 1
ATOM 1221 N N . TYR A 1 151 ? 11.211 5.751 -20.489 1.00 91.44 151 TYR A N 1
ATOM 1222 C CA . TYR A 1 151 ? 11.681 6.633 -19.418 1.00 91.44 151 TYR A CA 1
ATOM 1223 C C . TYR A 1 151 ? 13.207 6.569 -19.269 1.00 91.44 151 TYR A C 1
ATOM 1225 O O . TYR A 1 151 ? 13.865 7.603 -19.282 1.00 91.44 151 TYR A O 1
ATOM 1233 N N . ASN A 1 152 ? 13.787 5.365 -19.204 1.00 89.44 152 ASN A N 1
ATOM 1234 C CA . ASN A 1 152 ? 15.241 5.201 -19.066 1.00 89.44 152 ASN A CA 1
ATOM 1235 C C . ASN A 1 152 ? 16.034 5.647 -20.302 1.00 89.44 152 ASN A C 1
ATOM 1237 O O . ASN A 1 152 ? 17.185 6.056 -20.176 1.00 89.44 152 ASN A O 1
ATOM 1241 N N . ALA A 1 153 ? 15.449 5.528 -21.496 1.00 91.69 153 ALA A N 1
ATOM 1242 C CA . ALA A 1 153 ? 16.087 5.947 -22.741 1.00 91.69 153 ALA A CA 1
ATOM 1243 C C . ALA A 1 153 ? 15.972 7.458 -23.000 1.00 91.69 153 ALA A C 1
ATOM 1245 O O . ALA A 1 153 ? 16.651 7.971 -23.892 1.00 91.69 153 ALA A O 1
ATOM 1246 N N . ALA A 1 154 ? 15.108 8.167 -22.266 1.00 93.38 154 ALA A N 1
ATOM 1247 C CA . ALA A 1 154 ? 14.942 9.601 -22.431 1.00 93.38 154 ALA A CA 1
ATOM 1248 C C . ALA A 1 154 ? 16.243 10.333 -22.043 1.00 93.38 154 ALA A C 1
ATOM 1250 O O . ALA A 1 154 ? 16.820 10.051 -20.990 1.00 93.38 154 ALA A O 1
ATOM 1251 N N . PRO A 1 155 ? 16.734 11.269 -22.875 1.00 92.00 155 PRO A N 1
ATOM 1252 C CA . PRO A 1 155 ? 17.935 12.019 -22.551 1.00 92.00 155 PRO A CA 1
ATOM 1253 C C . PRO A 1 155 ? 17.679 12.941 -21.359 1.00 92.00 155 PRO A C 1
ATOM 1255 O O . PRO A 1 155 ? 16.615 13.552 -21.239 1.00 92.00 155 PRO A O 1
ATOM 1258 N N . TRP A 1 156 ? 18.687 13.089 -20.503 1.00 88.88 156 TRP A N 1
ATOM 1259 C CA . TRP A 1 156 ? 18.687 14.139 -19.494 1.00 88.88 156 TRP A CA 1
ATOM 1260 C C . TRP A 1 156 ? 18.649 15.503 -20.188 1.00 88.88 156 TRP A C 1
ATOM 1262 O O . TRP A 1 156 ? 19.389 15.734 -21.144 1.00 88.88 156 TRP A O 1
ATOM 1272 N N . CYS A 1 157 ? 17.798 16.408 -19.705 1.00 84.94 157 CYS A N 1
ATOM 1273 C CA . CYS A 1 157 ? 17.874 17.808 -20.099 1.00 84.94 157 CYS A CA 1
ATOM 1274 C C . CYS A 1 157 ? 19.054 18.436 -19.343 1.00 84.94 157 CYS A C 1
ATOM 1276 O O . CYS A 1 157 ? 18.924 18.760 -18.163 1.00 84.94 157 CYS A O 1
ATOM 1278 N N . ILE A 1 158 ? 20.200 18.539 -20.014 1.00 66.50 158 ILE A N 1
ATOM 1279 C CA . ILE A 1 158 ? 21.412 19.240 -19.566 1.00 66.50 158 ILE A CA 1
ATOM 1280 C C . ILE A 1 158 ? 21.759 20.343 -20.554 1.00 66.50 158 ILE A C 1
ATOM 1282 O O . ILE A 1 158 ? 21.631 20.093 -21.774 1.00 66.50 158 ILE A O 1
#